Protein AF-A0A6A4HK32-F1 (afdb_monomer_lite)

pLDDT: mean 71.64, std 16.64, range [39.84, 92.5]

Foldseek 3Di:
DDPQLVVQVVVQVVVCVVPQLKKKKKFQADKDWFAPDDEPAFKYKDKDWDADPVGIGIIMMIIGNWTKMAGPDDLDSSGMDIDHPAWDQDFHSSRMITHHHDGPPCPPPDDDQPQPQDDDDPPRTPDDPDDDRDRD

Organism: NCBI:txid1447944

Structure (mmCIF, N/CA/C/O backbone):
data_AF-A0A6A4HK32-F1
#
_entry.id   AF-A0A6A4HK32-F1
#
loop_
_atom_site.group_PDB
_atom_site.id
_atom_site.type_symbol
_atom_site.label_atom_id
_atom_site.label_alt_id
_atom_site.label_comp_id
_atom_site.label_asym_id
_atom_site.label_entity_id
_atom_site.label_seq_id
_atom_site.pdbx_PDB_ins_code
_atom_site.Cartn_x
_atom_site.Cartn_y
_atom_site.Cartn_z
_atom_site.occupancy
_atom_site.B_iso_or_equiv
_atom_site.auth_seq_id
_atom_site.auth_comp_id
_atom_site.auth_asym_id
_atom_site.auth_atom_id
_atom_site.pdbx_PDB_model_num
ATOM 1 N N . MET A 1 1 ? 13.622 13.921 -14.135 1.00 46.50 1 MET A N 1
ATOM 2 C CA . MET A 1 1 ? 12.560 13.150 -13.454 1.00 46.50 1 MET A CA 1
ATOM 3 C C . MET A 1 1 ? 11.575 12.724 -14.532 1.00 46.50 1 MET A C 1
ATOM 5 O O . MET A 1 1 ? 10.990 13.602 -15.154 1.00 46.50 1 MET A O 1
ATOM 9 N N . ASN A 1 2 ? 11.491 11.428 -14.842 1.00 55.47 2 ASN A N 1
ATOM 10 C CA . ASN A 1 2 ? 10.625 10.914 -15.908 1.00 55.47 2 ASN A CA 1
ATOM 11 C C . ASN A 1 2 ? 9.139 11.070 -15.527 1.00 55.47 2 ASN A C 1
ATOM 13 O O . ASN A 1 2 ? 8.782 11.013 -14.348 1.00 55.47 2 ASN A O 1
ATOM 17 N N . SER A 1 3 ? 8.272 11.281 -16.522 1.00 60.06 3 SER A N 1
ATOM 18 C CA . SER A 1 3 ? 6.841 11.591 -16.357 1.00 60.06 3 SER A CA 1
ATOM 19 C C . SER A 1 3 ? 6.072 10.549 -15.531 1.00 60.06 3 SER A C 1
ATOM 21 O O . SER A 1 3 ? 5.156 10.911 -14.796 1.00 60.06 3 SER A O 1
ATOM 23 N N . SER A 1 4 ? 6.477 9.276 -15.600 1.00 60.00 4 SER A N 1
ATOM 24 C CA . SER A 1 4 ? 5.872 8.163 -14.854 1.00 60.00 4 SER A CA 1
ATOM 25 C C . SER A 1 4 ? 6.146 8.243 -13.348 1.00 60.00 4 SER A C 1
ATOM 27 O O . SER A 1 4 ? 5.211 8.173 -12.554 1.00 60.00 4 SER A O 1
ATOM 29 N N . GLY A 1 5 ? 7.389 8.534 -12.945 1.00 67.12 5 GLY A N 1
ATOM 30 C CA . GLY A 1 5 ? 7.738 8.702 -11.529 1.00 67.12 5 GLY A CA 1
ATOM 31 C C . GLY A 1 5 ? 7.105 9.940 -10.889 1.00 67.12 5 GLY A C 1
ATOM 32 O O . GLY A 1 5 ? 6.781 9.939 -9.705 1.00 67.12 5 GLY A O 1
ATOM 33 N N . LYS A 1 6 ? 6.871 11.002 -11.673 1.00 76.38 6 LYS A N 1
ATOM 34 C CA . LYS A 1 6 ? 6.102 12.164 -11.204 1.00 76.38 6 LYS A CA 1
ATOM 35 C C . LYS A 1 6 ? 4.627 11.803 -10.994 1.00 76.38 6 LYS A C 1
ATOM 37 O O . LYS A 1 6 ? 4.056 12.172 -9.974 1.00 76.38 6 LYS A O 1
ATOM 42 N N . PHE A 1 7 ? 4.032 11.042 -11.915 1.00 77.75 7 PHE A N 1
ATOM 43 C CA . PHE A 1 7 ? 2.637 10.610 -11.816 1.00 77.75 7 PHE A CA 1
ATOM 44 C C . PHE A 1 7 ? 2.372 9.738 -10.580 1.00 77.75 7 PHE A C 1
ATOM 46 O O . PHE A 1 7 ? 1.421 10.003 -9.838 1.00 77.75 7 PHE A O 1
ATOM 53 N N . THR A 1 8 ? 3.204 8.722 -10.330 1.00 79.69 8 THR A N 1
ATOM 54 C CA . THR A 1 8 ? 3.044 7.832 -9.168 1.00 79.69 8 THR A CA 1
ATOM 55 C C . THR A 1 8 ? 3.149 8.615 -7.859 1.00 79.69 8 THR A C 1
ATOM 57 O O . THR A 1 8 ? 2.280 8.486 -6.995 1.00 79.69 8 THR A O 1
ATOM 60 N N . GLN A 1 9 ? 4.143 9.501 -7.742 1.00 82.25 9 GLN A N 1
ATOM 61 C CA . GLN A 1 9 ? 4.360 10.341 -6.560 1.00 82.25 9 GLN A CA 1
ATOM 62 C C . GLN A 1 9 ? 3.238 11.362 -6.330 1.00 82.25 9 GLN A C 1
ATOM 64 O O . GLN A 1 9 ? 2.766 11.514 -5.203 1.00 82.25 9 GLN A O 1
ATOM 69 N N . GLU A 1 10 ? 2.774 12.049 -7.376 1.00 82.75 10 GLU A N 1
ATOM 70 C CA . GLU A 1 10 ? 1.670 13.008 -7.259 1.00 82.75 10 GLU A CA 1
ATOM 71 C C . GLU A 1 10 ? 0.361 12.318 -6.877 1.00 82.75 10 GLU A C 1
ATOM 73 O O . GLU A 1 10 ? -0.375 12.838 -6.038 1.00 82.75 10 GLU A O 1
ATOM 78 N N . THR A 1 11 ? 0.098 11.129 -7.426 1.00 80.12 11 THR A N 1
ATOM 79 C CA . THR A 1 11 ? -1.113 10.359 -7.116 1.00 80.12 11 THR A CA 1
ATOM 80 C C . THR A 1 11 ? -1.158 9.977 -5.639 1.00 80.12 11 THR A C 1
ATOM 82 O O . THR A 1 11 ? -2.148 10.263 -4.960 1.00 80.12 11 THR A O 1
ATOM 85 N N . VAL A 1 12 ? -0.076 9.396 -5.104 1.00 82.69 12 VAL A N 1
ATOM 86 C CA . VAL A 1 12 ? -0.038 9.033 -3.678 1.00 82.69 12 VAL A CA 1
ATOM 87 C C . VAL A 1 12 ? -0.082 10.274 -2.784 1.00 82.69 12 VAL A C 1
ATOM 89 O O . VAL A 1 12 ? -0.789 10.273 -1.777 1.00 82.69 12 VAL A O 1
ATOM 92 N N . ALA A 1 13 ? 0.577 11.371 -3.173 1.00 84.19 13 ALA A N 1
ATOM 93 C CA . ALA A 1 13 ? 0.553 12.621 -2.417 1.00 84.19 13 ALA A CA 1
ATOM 94 C C . ALA A 1 13 ? -0.844 13.263 -2.373 1.00 84.19 13 ALA A C 1
ATOM 96 O O . ALA A 1 13 ? -1.259 13.758 -1.323 1.00 84.19 13 ALA A O 1
ATOM 97 N N . GLN A 1 14 ? -1.585 13.265 -3.486 1.00 81.38 14 GLN A N 1
ATOM 98 C CA . GLN A 1 14 ? -2.956 13.780 -3.532 1.00 81.38 14 GLN A CA 1
ATOM 99 C C . GLN A 1 14 ? -3.908 12.921 -2.701 1.00 81.38 14 GLN A C 1
ATOM 101 O O . GLN A 1 14 ? -4.669 13.470 -1.903 1.00 81.38 14 GLN A O 1
ATOM 106 N N . PHE A 1 15 ? -3.819 11.593 -2.820 1.00 79.38 15 PHE A N 1
ATOM 107 C CA . PHE A 1 15 ? -4.622 10.688 -1.998 1.00 79.38 15 PHE A CA 1
ATOM 108 C C . PHE A 1 15 ? -4.368 10.942 -0.511 1.00 79.38 15 PHE A C 1
ATOM 110 O O . PHE A 1 15 ? -5.298 11.132 0.270 1.00 79.38 15 PHE A O 1
ATOM 117 N N . TYR A 1 16 ? -3.098 11.008 -0.117 1.00 82.00 16 TYR A N 1
ATOM 118 C CA . TYR A 1 16 ? -2.717 11.180 1.277 1.00 82.00 16 TYR A CA 1
ATOM 119 C C . TYR A 1 16 ? -3.149 12.528 1.865 1.00 82.00 16 TYR A C 1
ATOM 121 O O . TYR A 1 16 ? -3.525 12.602 3.034 1.00 82.00 16 TYR A O 1
ATOM 129 N N . LYS A 1 17 ? -3.177 13.597 1.056 1.00 80.81 17 LYS A N 1
ATOM 130 C CA . LYS A 1 17 ? -3.735 14.893 1.477 1.00 80.81 17 LYS A CA 1
ATOM 131 C C . LYS A 1 17 ? -5.208 14.787 1.884 1.00 80.81 17 LYS A C 1
ATOM 133 O O . LYS A 1 17 ? -5.597 15.439 2.852 1.00 80.81 17 LYS A O 1
ATOM 138 N N . LEU A 1 18 ? -5.995 13.977 1.173 1.00 76.56 18 LEU A N 1
ATOM 139 C CA . LEU A 1 18 ? -7.424 13.764 1.434 1.00 76.56 18 LEU A CA 1
ATOM 140 C C . LEU A 1 18 ? -7.675 12.716 2.529 1.00 76.56 18 LEU A C 1
ATOM 142 O O . LEU A 1 18 ? -8.662 12.802 3.257 1.00 76.56 18 LEU A O 1
ATOM 146 N N . HIS A 1 19 ? -6.768 11.749 2.677 1.00 79.56 19 HIS A N 1
ATOM 147 C CA . HIS A 1 19 ? -6.947 10.569 3.521 1.00 79.56 19 HIS A CA 1
ATOM 148 C C . HIS A 1 19 ? -5.703 10.274 4.372 1.00 79.56 19 HIS A C 1
ATOM 150 O O . HIS A 1 19 ? -5.102 9.208 4.273 1.00 79.56 19 HIS A O 1
ATOM 156 N N . LYS A 1 20 ? -5.330 11.206 5.258 1.00 82.44 20 LYS A N 1
ATOM 157 C CA . LYS A 1 20 ? -4.106 11.124 6.089 1.00 82.44 20 LYS A CA 1
ATOM 158 C C . LYS A 1 20 ? -4.021 9.898 7.010 1.00 82.44 20 LYS A C 1
ATOM 160 O O . LYS A 1 20 ? -2.943 9.560 7.486 1.00 82.44 20 LYS A O 1
ATOM 165 N N . GLU A 1 21 ? -5.148 9.253 7.300 1.00 81.69 21 GLU A N 1
ATOM 166 C CA . GLU A 1 21 ? -5.193 8.037 8.125 1.00 81.69 21 GLU A CA 1
ATOM 167 C C . GLU A 1 21 ? -4.841 6.754 7.360 1.00 81.69 21 GLU A C 1
ATOM 169 O O . GLU A 1 21 ? -4.733 5.690 7.967 1.00 81.69 21 GLU A O 1
ATOM 174 N N . TRP A 1 22 ? -4.714 6.837 6.037 1.00 86.69 22 TRP A N 1
ATOM 175 C CA . TRP A 1 22 ? -4.539 5.686 5.166 1.00 86.69 22 TRP A CA 1
ATOM 176 C C . TRP A 1 22 ? -3.104 5.604 4.659 1.00 86.69 22 TRP A C 1
ATOM 178 O O . TRP A 1 22 ? -2.500 6.610 4.284 1.00 86.69 22 TRP A O 1
ATOM 188 N N . ASN A 1 23 ? -2.578 4.383 4.614 1.00 90.50 23 ASN A N 1
ATOM 189 C CA . ASN A 1 23 ? -1.364 4.070 3.878 1.00 90.50 23 ASN A CA 1
ATOM 190 C C . ASN A 1 23 ? -1.755 3.759 2.434 1.00 90.50 23 ASN A C 1
ATOM 192 O O . ASN A 1 23 ? -2.782 3.122 2.192 1.00 90.50 23 ASN A O 1
ATOM 196 N N . VAL A 1 24 ? -0.957 4.220 1.479 1.00 90.50 24 VAL A N 1
ATOM 197 C CA . VAL A 1 24 ? -1.247 4.098 0.050 1.00 90.50 24 VAL A CA 1
ATOM 198 C C . VAL A 1 24 ? -0.016 3.597 -0.668 1.00 90.50 24 VAL A C 1
ATOM 200 O O . VAL A 1 24 ? 1.087 4.081 -0.416 1.00 90.50 24 VAL A O 1
ATOM 203 N N . VAL A 1 25 ? -0.222 2.686 -1.607 1.00 91.69 25 VAL A N 1
ATOM 204 C CA . VAL A 1 25 ? 0.778 2.291 -2.595 1.00 91.69 25 VAL A CA 1
ATOM 205 C C . VAL A 1 25 ? 0.144 2.290 -3.979 1.00 91.69 25 VAL A C 1
ATOM 207 O O . VAL A 1 25 ? -0.979 1.827 -4.154 1.00 91.69 25 VAL A O 1
ATOM 210 N N . ILE A 1 26 ? 0.851 2.842 -4.958 1.00 89.50 26 ILE A N 1
ATOM 211 C CA . ILE A 1 26 ? 0.546 2.724 -6.383 1.00 89.50 26 ILE A CA 1
ATOM 212 C C . ILE A 1 26 ? 1.658 1.915 -7.039 1.00 89.50 26 ILE A C 1
ATOM 214 O O . ILE A 1 26 ? 2.820 2.104 -6.689 1.00 89.50 26 ILE A O 1
ATOM 218 N N . THR A 1 27 ? 1.322 1.026 -7.967 1.00 89.88 27 THR A N 1
ATOM 219 C CA . THR A 1 27 ? 2.287 0.126 -8.608 1.00 89.88 27 THR A CA 1
ATOM 220 C C . THR A 1 27 ? 1.820 -0.302 -9.998 1.00 89.88 27 THR A C 1
ATOM 222 O O . THR A 1 27 ? 0.622 -0.478 -10.215 1.00 89.88 27 THR A O 1
ATOM 225 N N . ASP A 1 28 ? 2.743 -0.487 -10.937 1.00 86.56 28 ASP A N 1
ATOM 226 C CA . ASP A 1 28 ? 2.524 -1.216 -12.197 1.00 86.56 28 ASP A CA 1
ATOM 227 C C . ASP A 1 28 ? 3.385 -2.492 -12.315 1.00 86.56 28 ASP A C 1
ATOM 229 O O . ASP A 1 28 ? 3.248 -3.252 -13.274 1.00 86.56 28 ASP A O 1
ATOM 233 N N . VAL A 1 29 ? 4.236 -2.764 -11.320 1.00 85.12 29 VAL A N 1
ATOM 234 C CA . VAL A 1 29 ? 5.084 -3.962 -11.254 1.00 85.12 29 VAL A CA 1
ATOM 235 C C . VAL A 1 29 ? 4.348 -5.133 -10.619 1.00 85.12 29 VAL A C 1
ATOM 237 O O . VAL A 1 29 ? 3.350 -4.942 -9.924 1.00 85.12 29 VAL A O 1
ATOM 240 N N . LYS A 1 30 ? 4.843 -6.356 -10.832 1.00 84.50 30 LYS A N 1
ATOM 241 C CA . LYS A 1 30 ? 4.306 -7.562 -10.191 1.00 84.50 30 LYS A CA 1
ATOM 242 C C . LYS A 1 30 ? 4.427 -7.459 -8.668 1.00 84.50 30 LYS A C 1
ATOM 244 O O . LYS A 1 30 ? 5.477 -7.090 -8.143 1.00 84.50 30 LYS A O 1
ATOM 249 N N . HIS A 1 31 ? 3.331 -7.749 -7.978 1.00 87.94 31 HIS A N 1
ATOM 250 C CA . HIS A 1 31 ? 3.207 -7.539 -6.544 1.00 87.94 31 HIS A CA 1
ATOM 251 C C . HIS A 1 31 ? 2.123 -8.434 -5.941 1.00 87.94 31 HIS A C 1
ATOM 253 O O . HIS A 1 31 ? 1.215 -8.876 -6.644 1.00 87.94 31 HIS A O 1
ATOM 259 N N . ASP A 1 32 ? 2.194 -8.596 -4.624 1.00 87.69 32 ASP A N 1
ATOM 260 C CA . ASP A 1 32 ? 1.155 -9.177 -3.784 1.00 87.69 32 ASP A CA 1
ATOM 261 C C . ASP A 1 32 ? 0.703 -8.157 -2.735 1.00 87.69 32 ASP A C 1
ATOM 263 O O . ASP A 1 32 ? 1.495 -7.352 -2.230 1.00 87.69 32 ASP A O 1
ATOM 267 N N . PHE A 1 33 ? -0.577 -8.211 -2.369 1.00 87.44 33 PHE A N 1
ATOM 268 C CA . PHE A 1 33 ? -1.146 -7.367 -1.326 1.00 87.44 33 PHE A CA 1
ATOM 269 C C . PHE A 1 33 ? -2.038 -8.169 -0.379 1.00 87.44 33 PHE A C 1
ATOM 271 O O . PHE A 1 33 ? -2.915 -8.917 -0.809 1.00 87.44 33 PHE A O 1
ATOM 278 N N . TYR A 1 34 ? -1.849 -7.936 0.917 1.00 85.00 34 TYR A N 1
ATOM 279 C CA . TYR A 1 34 ? -2.597 -8.561 1.999 1.00 85.00 34 TYR A CA 1
ATOM 280 C C . TYR A 1 34 ? -3.120 -7.471 2.939 1.00 85.00 34 TYR A C 1
ATOM 282 O O . TYR A 1 34 ? -2.388 -6.960 3.788 1.00 85.00 34 TYR A O 1
ATOM 290 N N . GLY A 1 35 ? -4.381 -7.078 2.762 1.00 82.88 35 GLY A N 1
ATOM 291 C CA . GLY A 1 35 ? -5.034 -6.068 3.595 1.00 82.88 35 GLY A CA 1
ATOM 292 C C . GLY A 1 35 ? -5.605 -6.660 4.880 1.00 82.88 35 GLY A C 1
ATOM 293 O O . GLY A 1 35 ? -6.268 -7.695 4.845 1.00 82.88 35 GLY A O 1
ATOM 294 N N . GLN A 1 36 ? -5.396 -5.983 6.010 1.00 80.81 36 GLN A N 1
ATOM 295 C CA . GLN A 1 36 ? -6.016 -6.365 7.277 1.00 80.81 36 GLN A CA 1
ATOM 296 C C . GLN A 1 36 ? -7.475 -5.889 7.330 1.00 80.81 36 GLN A C 1
ATOM 298 O O . GLN A 1 36 ? -7.762 -4.722 7.062 1.00 80.81 36 GLN A O 1
ATOM 303 N N . GLY A 1 37 ? -8.398 -6.766 7.735 1.00 77.75 37 GLY A N 1
ATOM 304 C CA . GLY A 1 37 ? -9.818 -6.432 7.895 1.00 77.75 37 GLY A CA 1
ATOM 305 C C . GLY A 1 37 ? -10.639 -6.596 6.613 1.00 77.75 37 GLY A C 1
ATOM 306 O O . GLY A 1 37 ? -10.379 -7.483 5.801 1.00 77.75 37 GLY A O 1
ATOM 307 N N . VAL A 1 38 ? -11.675 -5.771 6.445 1.00 80.19 38 VAL A N 1
ATOM 308 C CA . VAL A 1 38 ? -12.683 -5.946 5.386 1.00 80.19 38 VAL A CA 1
ATOM 309 C C . VAL A 1 38 ? -12.402 -5.035 4.187 1.00 80.19 38 VAL A C 1
ATOM 311 O O . VAL A 1 38 ? -12.241 -3.819 4.337 1.00 80.19 38 VAL A O 1
ATOM 314 N N . GLN A 1 39 ? -12.407 -5.606 2.979 1.00 83.88 39 GLN A N 1
ATOM 315 C CA . GLN A 1 39 ? -12.295 -4.837 1.737 1.00 83.88 39 GLN A CA 1
ATOM 316 C C . GLN A 1 39 ? -13.450 -3.831 1.599 1.00 83.88 39 GLN A C 1
ATOM 318 O O . GLN A 1 39 ? -14.601 -4.140 1.891 1.00 83.88 39 GLN A O 1
ATOM 323 N N . GLY A 1 40 ? -13.146 -2.616 1.145 1.00 81.62 40 GLY A N 1
ATOM 324 C CA . GLY A 1 40 ? -14.084 -1.495 1.057 1.00 81.62 40 GLY A CA 1
ATOM 325 C C . GLY A 1 40 ? -14.274 -0.732 2.373 1.00 81.62 40 GLY A C 1
ATOM 326 O O . GLY A 1 40 ? -14.954 0.291 2.379 1.00 81.62 40 GLY A O 1
ATOM 327 N N . LYS A 1 41 ? -13.664 -1.193 3.475 1.00 83.25 41 LYS A N 1
ATOM 328 C CA . LYS A 1 41 ? -13.782 -0.575 4.804 1.00 83.25 41 LYS A CA 1
ATOM 329 C C . LYS A 1 41 ? -12.439 -0.297 5.471 1.00 83.25 41 LYS A C 1
ATOM 331 O O . LYS A 1 41 ? -12.208 0.821 5.923 1.00 83.25 41 LYS A O 1
ATOM 336 N N . ASP A 1 42 ? -11.583 -1.310 5.549 1.00 83.31 42 ASP A N 1
ATOM 337 C CA . ASP A 1 42 ? -10.263 -1.242 6.192 1.00 83.31 42 ASP A CA 1
ATOM 338 C C . ASP A 1 42 ? -9.126 -1.202 5.160 1.00 83.31 42 ASP A C 1
ATOM 340 O O . ASP A 1 42 ? -8.045 -0.668 5.427 1.00 83.31 42 ASP A O 1
ATOM 344 N N . TRP A 1 43 ? -9.402 -1.716 3.960 1.00 89.06 43 TRP A N 1
ATOM 345 C CA . TRP A 1 43 ? -8.534 -1.637 2.793 1.00 89.06 43 TRP A CA 1
ATOM 346 C C . TRP A 1 43 ? -9.349 -1.586 1.497 1.00 89.06 43 TRP A C 1
ATOM 348 O O . TRP A 1 43 ? -10.498 -2.023 1.461 1.00 89.06 43 TRP A O 1
ATOM 358 N N . ALA A 1 44 ? -8.776 -1.054 0.423 1.00 87.56 44 ALA A N 1
ATOM 359 C CA . ALA A 1 44 ? -9.378 -1.038 -0.904 1.00 87.56 44 ALA A CA 1
ATOM 360 C C . ALA A 1 44 ? -8.305 -1.130 -1.995 1.00 87.56 44 ALA A C 1
ATOM 362 O O . ALA A 1 44 ? -7.130 -0.845 -1.763 1.00 87.56 44 ALA A O 1
ATOM 363 N N . THR A 1 45 ? -8.727 -1.519 -3.199 1.00 92.31 45 THR A N 1
ATOM 364 C CA . THR A 1 45 ? -7.882 -1.512 -4.395 1.00 92.31 45 THR A CA 1
ATOM 365 C C . THR A 1 45 ? -8.626 -0.883 -5.567 1.00 92.31 45 THR A C 1
ATOM 367 O O . THR A 1 45 ? -9.844 -1.031 -5.681 1.00 92.31 45 THR A O 1
ATOM 370 N N . GLN A 1 46 ? -7.906 -0.161 -6.422 1.00 87.38 46 GLN A N 1
ATOM 371 C CA . GLN A 1 46 ? -8.457 0.501 -7.600 1.00 87.38 46 GLN A CA 1
ATOM 372 C C . GLN A 1 46 ? -7.442 0.509 -8.744 1.00 87.38 46 GLN A C 1
ATOM 374 O O . GLN A 1 46 ? -6.268 0.805 -8.540 1.00 87.38 46 GLN A O 1
ATOM 379 N N . ASN A 1 47 ? -7.903 0.253 -9.967 1.00 85.75 47 ASN A N 1
ATOM 380 C CA . ASN A 1 47 ? -7.087 0.431 -11.166 1.00 85.75 47 ASN A CA 1
ATOM 381 C C . ASN A 1 47 ? -7.155 1.884 -11.649 1.00 85.75 47 ASN A C 1
ATOM 383 O O . ASN A 1 47 ? -8.232 2.477 -11.711 1.00 85.75 47 ASN A O 1
ATOM 387 N N . THR A 1 48 ? -6.015 2.434 -12.053 1.00 80.38 48 THR A N 1
ATOM 388 C CA . THR A 1 48 ? -5.912 3.736 -12.715 1.00 80.38 48 THR A CA 1
ATOM 389 C C . THR A 1 48 ? -5.003 3.638 -13.939 1.00 80.38 48 THR A C 1
ATOM 391 O O . THR A 1 48 ? -4.302 2.649 -14.146 1.00 80.38 48 THR A O 1
ATOM 394 N N . SER A 1 49 ? -5.016 4.651 -14.798 1.00 78.81 49 SER A N 1
ATOM 395 C CA . SER A 1 49 ? -4.071 4.729 -15.908 1.00 78.81 49 SER A CA 1
ATOM 396 C C . SER A 1 49 ? -3.692 6.168 -16.194 1.00 78.81 49 SER A C 1
ATOM 398 O O . SER A 1 49 ? -4.559 7.037 -16.148 1.00 78.81 49 SER A O 1
ATOM 400 N N . THR A 1 50 ? -2.438 6.393 -16.569 1.00 73.44 50 THR A N 1
ATOM 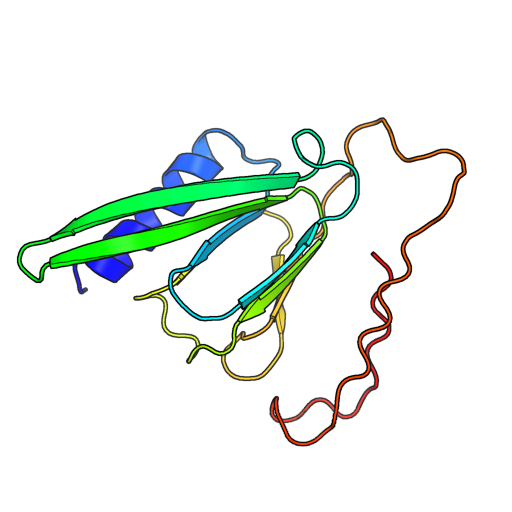401 C CA . THR A 1 50 ? -1.980 7.673 -17.112 1.00 73.44 50 THR A CA 1
ATOM 402 C C . THR A 1 50 ? -1.601 7.519 -18.577 1.00 73.44 50 THR A C 1
ATOM 404 O O . THR A 1 50 ? -1.310 6.417 -19.053 1.00 73.44 50 THR A O 1
ATOM 407 N N . HIS A 1 51 ? -1.618 8.628 -19.303 1.00 73.69 51 HIS A N 1
ATOM 408 C CA . HIS A 1 51 ? -1.165 8.691 -20.681 1.00 73.69 51 HIS A CA 1
ATOM 409 C C . HIS A 1 51 ? -0.025 9.700 -20.775 1.00 73.69 51 HIS A C 1
ATOM 411 O O . HIS A 1 51 ? -0.173 10.850 -20.368 1.00 73.69 51 HIS A O 1
ATOM 417 N N . THR A 1 52 ? 1.119 9.259 -21.285 1.00 65.25 52 THR A N 1
ATOM 418 C CA . THR A 1 52 ? 2.281 10.106 -21.551 1.00 65.25 52 THR A CA 1
AT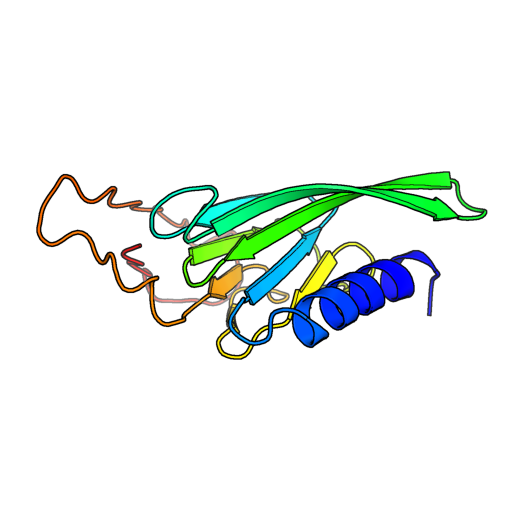OM 419 C C . THR A 1 52 ? 2.628 10.035 -23.036 1.00 65.25 52 THR A C 1
ATOM 421 O O . THR A 1 52 ? 2.125 9.181 -23.766 1.00 65.25 52 THR A O 1
ATOM 424 N N . VAL A 1 53 ? 3.542 10.899 -23.482 1.00 60.19 53 VAL A N 1
ATOM 425 C CA . VAL A 1 53 ? 4.106 10.849 -24.843 1.00 60.19 53 VAL A CA 1
ATOM 426 C C . VAL A 1 53 ? 4.771 9.507 -25.187 1.00 60.19 53 VAL A C 1
ATOM 428 O O . VAL A 1 53 ? 4.937 9.205 -26.361 1.00 60.19 53 VAL A O 1
ATOM 431 N N . LEU A 1 54 ? 5.122 8.694 -24.183 1.00 59.34 54 LEU A N 1
ATOM 432 C CA . LEU A 1 54 ? 5.726 7.369 -24.355 1.00 59.34 54 LEU A CA 1
ATOM 433 C C . LEU A 1 54 ? 4.698 6.224 -24.347 1.00 59.34 54 LEU A C 1
ATOM 435 O O . LEU A 1 54 ? 5.064 5.081 -24.606 1.00 59.34 54 LEU A O 1
ATOM 439 N N . GLY A 1 55 ? 3.420 6.504 -24.066 1.00 68.00 55 GLY A N 1
ATOM 440 C CA . GLY A 1 55 ? 2.353 5.505 -24.096 1.00 68.00 55 GLY A CA 1
ATOM 441 C C . GLY A 1 55 ? 1.360 5.604 -22.939 1.00 68.00 55 GLY A C 1
ATOM 442 O O . GLY A 1 55 ? 1.342 6.553 -22.156 1.00 68.00 55 GLY A O 1
ATOM 443 N N . ARG A 1 56 ? 0.475 4.605 -22.845 1.00 76.38 56 ARG A N 1
ATOM 444 C CA . ARG A 1 56 ? -0.494 4.470 -21.749 1.00 76.38 56 ARG A CA 1
ATOM 445 C C . ARG A 1 56 ? 0.036 3.487 -20.711 1.00 76.38 56 ARG A C 1
ATOM 447 O O . ARG A 1 56 ? 0.276 2.330 -21.036 1.00 76.38 56 ARG A O 1
ATOM 454 N N . TYR A 1 57 ? 0.120 3.934 -19.466 1.00 78.56 57 TYR A N 1
ATOM 455 C CA . TYR A 1 57 ? 0.583 3.134 -18.335 1.00 78.56 57 TYR A CA 1
ATOM 456 C C . TYR A 1 57 ? -0.604 2.835 -17.425 1.00 78.56 57 TYR A C 1
ATOM 458 O O . TYR A 1 57 ? -1.426 3.717 -17.163 1.00 78.56 57 TYR A O 1
ATOM 466 N N . LYS A 1 58 ? -0.732 1.581 -16.991 1.00 83.31 58 LYS A N 1
ATOM 467 C CA . LYS A 1 58 ? -1.797 1.120 -16.095 1.00 83.31 58 LYS A CA 1
ATOM 468 C C . LYS A 1 58 ? -1.187 0.851 -14.732 1.00 83.31 58 LYS A C 1
ATOM 470 O O . LYS A 1 58 ? -0.191 0.150 -14.655 1.00 83.31 58 LYS A O 1
ATOM 475 N N . TYR A 1 59 ? -1.825 1.361 -13.694 1.00 86.62 59 TYR A N 1
ATOM 476 C CA . TYR A 1 59 ? -1.396 1.187 -12.319 1.00 86.62 59 TYR A CA 1
ATOM 477 C C . TYR A 1 59 ? -2.528 0.602 -11.491 1.00 86.62 59 TYR A C 1
ATOM 479 O O . TYR A 1 59 ? -3.708 0.825 -11.773 1.00 86.62 59 TYR A O 1
ATOM 487 N N . GLN A 1 60 ? -2.152 -0.071 -10.418 1.00 89.75 60 GLN A N 1
ATOM 488 C CA . GLN A 1 60 ? -3.045 -0.471 -9.353 1.00 89.75 60 GLN A CA 1
ATOM 489 C C . GLN A 1 60 ? -2.695 0.313 -8.0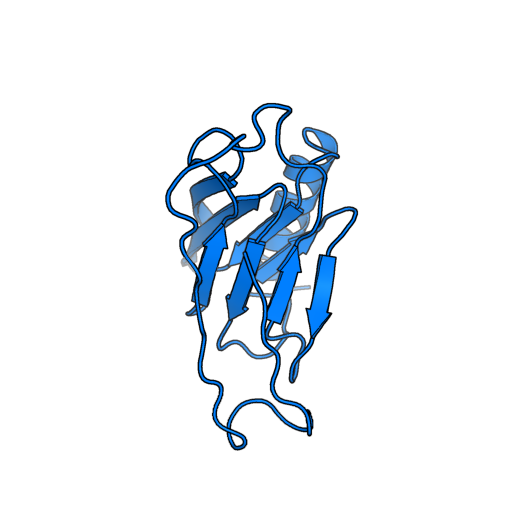90 1.00 89.75 60 GLN A C 1
ATOM 491 O O . GLN A 1 60 ? -1.527 0.463 -7.736 1.00 89.75 60 GLN A O 1
ATOM 496 N N . ILE A 1 61 ? -3.717 0.854 -7.438 1.00 89.75 61 ILE A N 1
ATOM 497 C CA . ILE A 1 61 ? -3.619 1.575 -6.174 1.00 89.75 61 ILE A CA 1
ATOM 498 C C . ILE A 1 61 ? -4.184 0.672 -5.090 1.00 89.75 61 ILE A C 1
ATOM 500 O O . ILE A 1 61 ? -5.273 0.121 -5.251 1.00 89.75 61 ILE A O 1
ATOM 504 N N . TYR A 1 62 ? -3.477 0.568 -3.975 1.00 92.50 62 TYR A N 1
ATOM 505 C CA . TYR A 1 62 ? -3.981 -0.004 -2.738 1.00 92.50 62 TYR A CA 1
ATOM 506 C C . TYR A 1 62 ? -3.986 1.065 -1.666 1.00 92.50 62 TYR A C 1
ATOM 508 O O . TYR A 1 62 ? -3.012 1.802 -1.508 1.00 92.50 62 TYR A O 1
ATOM 516 N N . SER A 1 63 ? -5.075 1.124 -0.914 1.00 90.62 63 SER A N 1
ATOM 517 C CA . SER A 1 63 ? -5.177 1.916 0.302 1.00 90.62 63 SER A CA 1
ATOM 518 C C . SER A 1 63 ? -5.512 0.989 1.460 1.00 90.62 63 SER A C 1
ATOM 520 O O . SER A 1 63 ? -6.393 0.141 1.347 1.00 90.62 63 SER A O 1
ATOM 522 N N . ALA A 1 64 ? -4.797 1.113 2.573 1.00 90.00 64 ALA A N 1
ATOM 523 C CA . ALA A 1 64 ? -5.000 0.257 3.734 1.00 90.00 64 ALA A CA 1
ATOM 524 C C . ALA A 1 64 ? -4.682 0.980 5.041 1.00 90.00 64 ALA A C 1
ATOM 526 O O . ALA A 1 64 ? -3.737 1.769 5.122 1.00 90.00 64 ALA A O 1
ATOM 527 N N . ARG A 1 65 ? -5.436 0.664 6.095 1.00 86.81 65 ARG A N 1
ATOM 528 C CA . ARG A 1 65 ? -5.068 1.049 7.466 1.00 86.81 65 ARG A CA 1
ATOM 529 C C . ARG A 1 65 ? -3.916 0.190 7.983 1.00 86.81 65 ARG A C 1
ATOM 531 O O . ARG A 1 65 ? -2.986 0.726 8.569 1.00 86.81 65 ARG A O 1
ATOM 538 N N . ALA A 1 66 ? -3.947 -1.111 7.708 1.00 85.25 66 ALA A N 1
ATOM 539 C CA . ALA A 1 66 ? -2.880 -2.051 8.027 1.00 85.25 66 ALA A CA 1
ATOM 540 C C . ALA A 1 66 ? -2.841 -3.200 7.005 1.00 85.25 66 ALA A C 1
ATOM 542 O O . ALA A 1 66 ? -3.841 -3.478 6.338 1.00 85.25 66 ALA A O 1
ATOM 543 N N . GLY A 1 67 ? -1.683 -3.838 6.852 1.00 85.19 67 GLY A N 1
ATOM 544 C CA . GLY A 1 67 ? -1.476 -4.898 5.868 1.00 85.19 67 GLY A CA 1
ATOM 545 C C . GLY A 1 67 ? -0.030 -5.020 5.401 1.00 85.19 67 GLY A C 1
ATOM 546 O O . GLY A 1 67 ? 0.873 -4.364 5.922 1.00 85.19 67 GLY A O 1
ATOM 547 N N . ILE A 1 68 ? 0.185 -5.858 4.394 1.00 87.06 68 ILE A N 1
ATOM 548 C CA . ILE A 1 68 ? 1.495 -6.100 3.789 1.00 87.06 68 ILE A CA 1
ATOM 549 C C . ILE A 1 68 ? 1.380 -5.912 2.281 1.00 87.06 68 ILE A C 1
ATOM 551 O O . ILE A 1 68 ? 0.441 -6.398 1.653 1.00 87.06 68 ILE A O 1
ATOM 555 N N . PHE A 1 69 ? 2.362 -5.235 1.703 1.00 87.50 69 PHE A N 1
ATOM 556 C CA . PHE A 1 69 ? 2.551 -5.151 0.264 1.00 87.50 69 PHE A CA 1
ATOM 557 C C . PHE A 1 69 ? 3.951 -5.658 -0.083 1.00 87.50 69 PHE A C 1
ATOM 559 O O . PHE A 1 69 ? 4.930 -5.252 0.545 1.00 87.50 69 PHE A O 1
ATOM 566 N N . ILE A 1 70 ? 4.048 -6.553 -1.060 1.00 86.31 70 ILE A N 1
ATOM 567 C CA . ILE A 1 70 ? 5.308 -7.138 -1.529 1.00 86.31 70 ILE A CA 1
ATOM 568 C C . ILE A 1 70 ? 5.403 -6.865 -3.022 1.00 86.31 70 ILE A C 1
ATOM 570 O O . ILE A 1 70 ? 4.464 -7.149 -3.753 1.00 86.31 70 ILE A O 1
ATOM 574 N N . THR A 1 71 ? 6.525 -6.326 -3.477 1.00 83.25 71 THR A N 1
ATOM 575 C CA . THR A 1 71 ? 6.813 -6.084 -4.889 1.00 83.25 71 THR A CA 1
ATOM 576 C C . THR A 1 71 ? 8.045 -6.863 -5.322 1.00 83.25 71 THR A C 1
ATOM 578 O O . THR A 1 71 ? 9.001 -6.999 -4.562 1.00 83.25 71 THR A O 1
ATOM 581 N N . GLU A 1 72 ? 8.030 -7.356 -6.558 1.00 74.44 72 GLU A N 1
ATOM 582 C CA . GLU A 1 72 ? 9.195 -7.976 -7.204 1.00 74.44 72 GLU A CA 1
ATOM 583 C C . GLU A 1 72 ? 10.079 -6.939 -7.937 1.00 74.44 72 GLU A C 1
ATOM 585 O O . GLU A 1 72 ? 10.915 -7.313 -8.754 1.00 74.44 72 GLU A O 1
ATOM 590 N N . GLY A 1 73 ? 9.878 -5.638 -7.685 1.00 62.53 73 GLY A N 1
ATOM 591 C CA . GLY A 1 73 ? 10.548 -4.542 -8.395 1.00 62.53 73 GLY A CA 1
ATOM 592 C C . GLY A 1 73 ? 11.774 -3.927 -7.704 1.00 62.53 73 GLY A C 1
ATOM 593 O O . GLY A 1 73 ? 11.997 -4.062 -6.504 1.00 62.53 73 GLY A O 1
ATOM 594 N N . ASP A 1 74 ? 12.521 -3.149 -8.490 1.00 59.12 74 ASP A N 1
ATOM 595 C CA . ASP A 1 74 ? 13.911 -2.735 -8.255 1.00 59.12 74 ASP A CA 1
ATOM 596 C C . ASP A 1 74 ? 14.108 -1.607 -7.211 1.00 59.12 74 ASP A C 1
ATOM 598 O O . ASP A 1 74 ? 15.140 -0.931 -7.178 1.00 59.12 74 ASP A O 1
ATOM 602 N N . GLY A 1 75 ? 13.095 -1.283 -6.402 1.00 55.66 75 GLY A N 1
ATOM 603 C CA . GLY A 1 75 ? 13.144 -0.120 -5.499 1.00 55.66 75 GLY A CA 1
ATOM 604 C C . GLY A 1 75 ? 13.0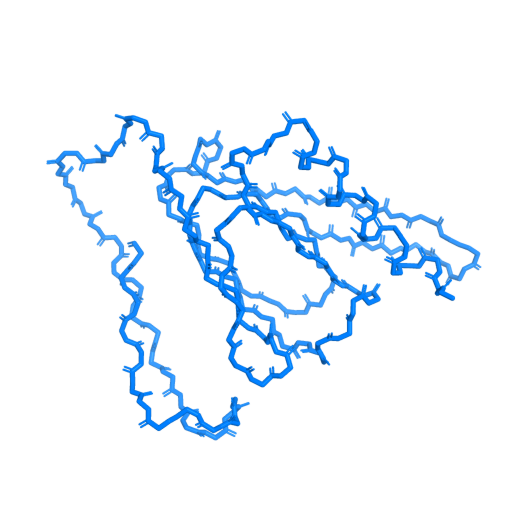90 1.253 -6.178 1.00 55.66 75 GLY A C 1
ATOM 605 O O . GLY A 1 75 ? 13.139 2.280 -5.498 1.00 55.66 75 GLY A O 1
ATOM 606 N N . GLY A 1 76 ? 12.984 1.294 -7.510 1.00 57.69 76 GLY A N 1
ATOM 607 C CA . GLY A 1 76 ? 12.866 2.522 -8.292 1.00 57.69 76 GLY A CA 1
ATOM 608 C C . GLY A 1 76 ? 11.446 3.093 -8.259 1.00 57.69 76 GLY A C 1
ATOM 609 O O . GLY A 1 76 ? 10.501 2.435 -8.683 1.00 57.69 76 GLY A O 1
ATOM 610 N N . TYR A 1 77 ? 11.290 4.345 -7.816 1.00 61.22 77 TYR A N 1
ATOM 611 C CA . TYR A 1 77 ? 9.989 5.031 -7.711 1.00 61.22 77 TYR A CA 1
ATOM 612 C C . TYR A 1 77 ? 9.335 5.406 -9.062 1.00 61.22 77 TYR A C 1
ATOM 614 O O . TYR A 1 77 ? 8.350 6.145 -9.096 1.00 61.22 77 TYR A O 1
ATOM 622 N N . GLU A 1 78 ? 9.893 4.972 -10.196 1.00 68.12 78 GLU A N 1
ATOM 623 C CA . GLU A 1 78 ? 9.346 5.303 -11.523 1.00 68.12 78 GLU A CA 1
ATOM 624 C C . GLU A 1 78 ? 8.024 4.581 -11.810 1.00 68.12 78 GLU A C 1
ATOM 626 O O . GLU A 1 78 ? 7.132 5.146 -12.441 1.00 68.12 78 GLU A O 1
ATOM 631 N N . ASN A 1 79 ? 7.903 3.369 -11.279 1.00 75.25 79 ASN A N 1
ATOM 632 C CA . ASN A 1 79 ? 6.857 2.395 -11.588 1.00 75.25 79 ASN A CA 1
ATOM 633 C C . ASN A 1 79 ? 5.936 2.120 -10.388 1.00 75.25 79 ASN A C 1
ATOM 635 O O . ASN A 1 79 ? 4.841 1.570 -10.503 1.00 75.25 79 ASN A O 1
ATOM 639 N N . TRP A 1 80 ? 6.352 2.562 -9.203 1.00 85.25 80 TRP A N 1
ATOM 640 C CA . TRP A 1 80 ? 5.565 2.450 -7.989 1.00 85.25 80 TRP A CA 1
ATOM 641 C C . TRP A 1 80 ? 5.930 3.561 -7.005 1.00 85.25 80 TRP A C 1
ATOM 643 O O . TRP A 1 80 ? 7.009 4.144 -7.063 1.00 85.25 80 TRP A O 1
ATOM 653 N N . ALA A 1 81 ? 5.016 3.895 -6.105 1.00 87.75 81 ALA A N 1
ATOM 654 C CA . ALA A 1 81 ? 5.259 4.842 -5.026 1.00 87.75 81 ALA A CA 1
ATOM 655 C C . ALA A 1 81 ? 4.374 4.498 -3.833 1.00 87.75 81 ALA A C 1
ATOM 657 O O . ALA A 1 81 ? 3.306 3.912 -3.998 1.00 87.75 81 ALA A O 1
ATOM 658 N N . TYR A 1 82 ? 4.790 4.892 -2.633 1.00 89.94 82 TYR A N 1
ATOM 659 C CA . TYR A 1 82 ? 3.998 4.703 -1.426 1.00 89.94 82 TYR A CA 1
ATOM 660 C C . TYR A 1 82 ? 4.094 5.911 -0.500 1.00 89.94 82 TYR A C 1
ATOM 662 O O . TYR A 1 82 ? 5.074 6.656 -0.522 1.00 89.94 82 TYR A O 1
ATOM 670 N N . ILE A 1 83 ? 3.072 6.100 0.328 1.00 89.00 83 ILE A N 1
ATOM 671 C CA . ILE A 1 83 ? 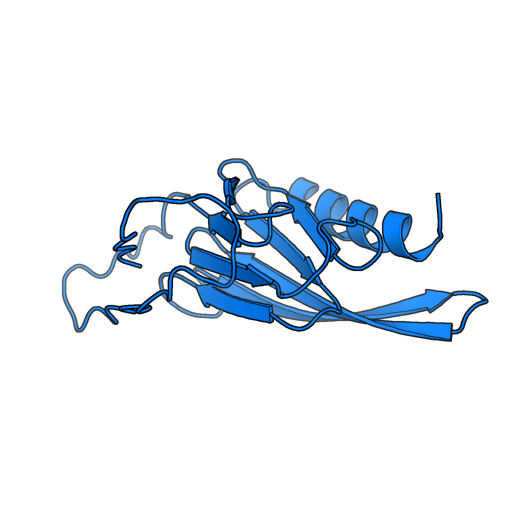3.049 7.109 1.387 1.00 89.00 83 ILE A CA 1
ATOM 672 C C . ILE A 1 83 ? 2.121 6.653 2.512 1.00 89.00 83 ILE A C 1
ATOM 674 O O . ILE A 1 83 ? 1.137 5.952 2.283 1.00 89.00 83 ILE A O 1
ATOM 678 N N . GLY A 1 84 ? 2.420 7.062 3.736 1.00 86.62 84 GLY A N 1
ATOM 679 C CA . GLY A 1 84 ? 1.573 6.803 4.889 1.00 86.62 84 GLY A CA 1
ATOM 680 C C . GLY A 1 84 ? 2.282 7.183 6.179 1.00 86.62 84 GLY A C 1
ATOM 681 O O . GLY A 1 84 ? 3.506 7.315 6.206 1.00 86.62 84 GLY A O 1
ATOM 682 N N . ASN A 1 85 ? 1.514 7.369 7.251 1.00 81.00 85 ASN A N 1
ATOM 683 C CA . ASN A 1 85 ? 2.066 7.719 8.564 1.00 81.00 85 ASN A CA 1
ATOM 684 C C . ASN A 1 85 ? 2.824 6.561 9.220 1.00 81.00 85 ASN A C 1
ATOM 686 O O . ASN A 1 85 ? 3.663 6.785 10.088 1.00 81.00 85 ASN A O 1
ATOM 690 N N . ALA A 1 86 ? 2.510 5.329 8.832 1.00 83.00 86 ALA A N 1
ATOM 691 C CA . ALA A 1 86 ? 2.983 4.138 9.509 1.00 83.00 86 ALA A CA 1
ATOM 692 C C . ALA A 1 86 ? 3.288 3.047 8.474 1.00 83.00 86 ALA A C 1
ATOM 694 O O . ALA A 1 86 ? 2.648 1.999 8.397 1.00 83.00 86 ALA A O 1
ATOM 695 N N . VAL A 1 87 ? 4.299 3.337 7.650 1.00 86.00 87 VAL A N 1
ATOM 696 C CA . VAL A 1 87 ? 4.839 2.414 6.649 1.00 86.00 87 VAL A CA 1
ATOM 697 C C . VAL A 1 87 ? 6.277 2.069 7.005 1.00 86.00 87 VAL A C 1
ATOM 699 O O . VAL A 1 87 ? 7.156 2.933 6.988 1.00 86.00 87 VAL A O 1
ATOM 702 N N . LYS A 1 88 ? 6.536 0.792 7.285 1.00 84.62 88 LYS A N 1
ATOM 703 C CA . LYS A 1 88 ? 7.896 0.266 7.422 1.00 84.62 88 LYS A CA 1
ATOM 704 C C . LYS A 1 88 ? 8.287 -0.439 6.127 1.00 84.62 88 LYS A C 1
ATOM 706 O O . LYS A 1 88 ? 7.685 -1.446 5.771 1.00 84.62 88 LYS A O 1
ATOM 711 N N . ALA A 1 89 ? 9.298 0.086 5.444 1.00 83.62 89 ALA A N 1
ATOM 712 C CA . ALA A 1 89 ? 9.873 -0.541 4.260 1.00 83.62 89 ALA A CA 1
ATOM 713 C C . ALA A 1 89 ? 11.052 -1.445 4.654 1.00 83.62 89 ALA A C 1
ATOM 715 O O . ALA A 1 89 ? 11.960 -0.996 5.355 1.00 83.62 89 ALA A O 1
ATOM 716 N N . VAL A 1 90 ? 11.027 -2.706 4.227 1.00 80.50 90 VAL A N 1
ATOM 717 C CA . VAL A 1 90 ? 12.036 -3.741 4.511 1.00 80.50 90 VAL A CA 1
ATOM 718 C C . VAL A 1 90 ? 12.345 -4.551 3.243 1.00 80.50 90 VAL A C 1
ATOM 720 O O . VAL A 1 90 ? 11.701 -4.355 2.213 1.00 80.50 90 VAL A O 1
ATOM 723 N N . GLY A 1 91 ? 13.324 -5.455 3.322 1.00 69.75 91 GLY A N 1
ATOM 724 C CA . GLY A 1 91 ? 13.775 -6.262 2.181 1.00 69.75 91 GLY A CA 1
ATOM 725 C C . GLY A 1 91 ? 14.759 -5.522 1.275 1.00 69.75 91 GLY A C 1
ATOM 726 O O . GLY A 1 91 ? 15.015 -4.320 1.447 1.00 69.75 91 GLY A O 1
ATOM 727 N N . ASN A 1 92 ? 15.337 -6.246 0.316 1.00 66.81 92 ASN A N 1
ATOM 728 C CA . ASN A 1 92 ? 16.251 -5.642 -0.645 1.00 66.81 92 ASN A CA 1
ATOM 729 C C . ASN A 1 92 ? 15.491 -4.606 -1.482 1.00 66.81 92 ASN A C 1
ATOM 731 O O . ASN A 1 92 ? 14.345 -4.825 -1.862 1.00 66.81 92 ASN A O 1
ATOM 735 N N . GLN A 1 93 ? 16.102 -3.445 -1.727 1.00 70.31 93 GLN A N 1
ATOM 736 C CA . GLN A 1 93 ? 15.482 -2.363 -2.503 1.00 70.31 93 GLN A CA 1
ATOM 737 C C . GLN A 1 93 ? 14.092 -1.916 -1.999 1.00 70.31 93 GLN A C 1
ATOM 739 O O . GLN A 1 93 ? 13.334 -1.301 -2.743 1.00 70.31 93 GLN A O 1
ATOM 744 N N . LYS A 1 94 ? 13.766 -2.151 -0.717 1.00 76.06 94 LYS A N 1
ATOM 745 C CA . LYS A 1 94 ? 12.446 -1.839 -0.138 1.00 76.06 94 LYS A CA 1
ATOM 746 C C . LYS A 1 94 ? 11.298 -2.601 -0.813 1.00 76.06 94 LYS A C 1
ATOM 748 O O . LYS A 1 94 ? 10.179 -2.096 -0.866 1.00 76.06 94 LYS A O 1
ATOM 753 N N . SER A 1 95 ? 11.568 -3.819 -1.277 1.00 78.19 95 SER A N 1
ATOM 754 C CA . SER A 1 95 ? 10.607 -4.736 -1.901 1.00 78.19 95 SER A CA 1
ATOM 755 C C . SER A 1 95 ? 9.377 -5.045 -1.036 1.00 78.19 95 SER A C 1
ATOM 757 O O . SER A 1 95 ? 8.371 -5.536 -1.542 1.00 78.19 95 SER A O 1
ATOM 759 N N . ARG A 1 96 ? 9.408 -4.757 0.271 1.00 83.81 96 ARG A N 1
ATOM 760 C CA . ARG A 1 96 ? 8.316 -5.066 1.196 1.00 83.81 96 ARG A CA 1
ATOM 761 C C . ARG A 1 96 ? 7.904 -3.861 2.021 1.00 83.81 96 ARG A C 1
ATOM 763 O O . ARG A 1 96 ? 8.718 -3.264 2.723 1.00 83.81 96 ARG A O 1
ATOM 770 N N . LEU A 1 97 ? 6.612 -3.557 2.007 1.00 86.44 97 LEU A N 1
ATOM 771 C CA . LEU A 1 97 ? 5.993 -2.553 2.861 1.00 86.44 97 LEU A CA 1
ATOM 772 C C . LEU A 1 97 ? 5.108 -3.233 3.900 1.00 86.44 97 LEU A C 1
ATOM 774 O O . LEU A 1 97 ? 4.237 -4.036 3.572 1.00 86.44 97 LEU A O 1
ATOM 778 N N . ILE A 1 98 ? 5.315 -2.869 5.157 1.00 86.56 98 ILE A N 1
ATOM 779 C CA . ILE A 1 98 ? 4.455 -3.243 6.273 1.00 86.56 98 ILE A CA 1
ATOM 780 C C . ILE A 1 98 ? 3.668 -1.992 6.652 1.00 86.56 98 ILE A C 1
ATOM 782 O O . ILE A 1 98 ? 4.247 -1.002 7.108 1.00 86.56 98 ILE A O 1
ATOM 786 N N . PHE A 1 99 ? 2.358 -2.035 6.432 1.00 86.88 99 PHE A N 1
ATOM 787 C CA . PHE A 1 99 ? 1.424 -0.985 6.809 1.00 86.88 99 PHE A CA 1
ATOM 788 C C . PHE A 1 99 ? 0.895 -1.261 8.206 1.00 86.88 99 PHE A C 1
ATOM 790 O O . PHE A 1 99 ? 0.355 -2.334 8.479 1.00 86.88 99 PHE A O 1
ATOM 797 N N . SER A 1 100 ? 1.000 -0.269 9.077 1.00 83.06 100 SER A N 1
ATOM 798 C CA . SER A 1 100 ? 0.329 -0.271 10.366 1.00 83.06 100 SER A CA 1
ATOM 799 C C . SER A 1 100 ? -0.544 0.968 10.511 1.00 83.06 100 SER A C 1
ATOM 801 O O . SER A 1 100 ? -0.387 1.977 9.825 1.00 83.06 100 SER A O 1
ATOM 803 N N . GLY A 1 101 ? -1.535 0.860 11.379 1.00 76.19 101 GLY A N 1
ATOM 804 C CA . GLY A 1 101 ? -2.544 1.884 11.567 1.00 76.19 101 GLY A CA 1
ATOM 805 C C . GLY A 1 101 ? -3.676 1.319 12.399 1.00 76.19 101 GLY A C 1
ATOM 806 O O . GLY A 1 101 ? -3.841 0.104 12.508 1.00 76.19 101 GLY A O 1
ATOM 807 N N . LYS A 1 102 ? -4.444 2.202 13.034 1.00 70.19 102 LYS A N 1
ATOM 808 C CA . LYS A 1 102 ? -5.597 1.775 13.822 1.00 70.19 102 LYS A CA 1
ATOM 809 C C . LYS A 1 102 ? -6.617 1.150 12.858 1.00 70.19 102 LYS A C 1
ATOM 811 O O . LYS A 1 102 ? -7.041 1.865 11.944 1.00 70.19 102 LYS A O 1
ATOM 816 N N . PRO A 1 103 ? -7.020 -0.125 13.035 1.00 57.38 103 PRO A N 1
ATOM 817 C CA . PRO A 1 103 ? -8.142 -0.688 12.288 1.00 57.38 103 PRO A CA 1
ATOM 818 C C . PRO A 1 103 ? -9.364 0.218 12.455 1.00 57.38 103 PRO A C 1
ATOM 820 O O . PRO A 1 103 ? -9.456 0.947 13.453 1.00 57.38 103 PRO A O 1
ATOM 823 N N . SER A 1 104 ? -10.325 0.194 11.522 1.00 58.22 104 SER A N 1
ATOM 824 C CA . SER A 1 104 ? -11.603 0.850 11.820 1.00 58.22 104 SER A CA 1
ATOM 825 C C . SER A 1 104 ? -12.139 0.295 13.149 1.00 58.22 104 SER A C 1
ATOM 827 O O . SER A 1 104 ? -11.827 -0.835 13.522 1.00 58.22 104 SER A O 1
ATOM 829 N N . SER A 1 105 ? -12.931 1.068 13.898 1.00 56.72 105 SER A N 1
ATOM 830 C CA . SER A 1 105 ? -13.460 0.711 15.235 1.00 56.72 105 SER A CA 1
ATOM 831 C C . SER A 1 105 ? -14.240 -0.617 15.310 1.00 56.72 105 SER A C 1
ATOM 833 O O . SER A 1 105 ? -14.720 -0.999 16.373 1.00 56.72 105 SER A O 1
ATOM 835 N N . ASN A 1 106 ? -14.342 -1.335 14.194 1.00 53.44 106 ASN A N 1
ATOM 836 C CA . ASN A 1 106 ? -14.860 -2.679 14.061 1.00 53.44 106 ASN A CA 1
ATOM 837 C C . ASN A 1 106 ? -13.737 -3.722 14.033 1.00 53.44 106 ASN A C 1
ATOM 839 O O . ASN A 1 106 ? -13.726 -4.585 13.156 1.00 53.44 106 ASN A O 1
ATOM 843 N N . THR A 1 107 ? -12.812 -3.668 14.995 1.00 50.53 107 THR A N 1
ATOM 844 C CA . THR A 1 107 ? -11.950 -4.819 15.284 1.00 50.53 107 THR A CA 1
ATOM 845 C C . THR A 1 107 ? -12.858 -6.034 15.503 1.00 50.53 107 THR A C 1
ATOM 847 O O . THR A 1 107 ? -13.738 -5.962 16.371 1.00 50.53 107 THR A O 1
ATOM 850 N N . PRO A 1 108 ? -12.707 -7.130 14.739 1.00 50.28 108 PRO A N 1
ATOM 851 C CA . PRO A 1 108 ? -13.483 -8.337 14.978 1.00 50.28 108 PRO A CA 1
ATOM 852 C C . PRO A 1 108 ? -13.276 -8.778 16.431 1.00 50.28 108 PRO A C 1
ATOM 854 O O . PRO A 1 108 ? -12.156 -9.071 16.839 1.00 50.28 108 PRO A O 1
ATOM 857 N N . LYS A 1 109 ? -14.344 -8.790 17.240 1.00 54.19 109 LYS A N 1
ATOM 858 C CA . LYS A 1 109 ? -14.285 -9.201 18.660 1.00 54.19 109 LYS A CA 1
ATOM 859 C C . LYS A 1 109 ? -14.102 -10.719 18.836 1.00 54.19 109 LYS A C 1
ATOM 861 O O . LYS A 1 109 ? -14.006 -11.199 19.959 1.00 54.19 109 LYS A O 1
ATOM 866 N N . GLY A 1 110 ? -14.083 -11.452 17.726 1.00 48.34 110 GLY A N 1
ATOM 867 C CA . GLY A 1 110 ? -13.961 -12.900 17.609 1.00 48.34 110 GLY A CA 1
ATOM 868 C C . GLY A 1 110 ? -14.376 -13.342 16.201 1.00 48.34 110 GLY A C 1
ATOM 869 O O . GLY A 1 110 ? -15.168 -12.662 15.548 1.00 48.34 110 GLY A O 1
ATOM 870 N N . GLY A 1 111 ? -13.812 -14.453 15.727 1.00 44.91 111 GLY A N 1
ATOM 871 C CA . GLY A 1 111 ? -14.026 -14.999 14.383 1.00 44.91 111 GLY A CA 1
ATOM 872 C C . GLY A 1 111 ? -12.762 -15.665 13.835 1.00 44.91 111 GLY A C 1
ATOM 873 O O . GLY A 1 111 ? -11.705 -15.600 14.461 1.00 44.91 111 GLY A O 1
ATOM 874 N N . SER A 1 112 ? -12.865 -16.315 12.676 1.00 44.97 112 SER A N 1
ATOM 875 C CA . SER A 1 112 ? -11.717 -16.887 11.966 1.00 44.97 112 SER A CA 1
ATOM 876 C C . SER A 1 112 ? -10.719 -15.778 11.617 1.00 44.97 112 SER A C 1
ATOM 878 O O . SER A 1 112 ? -11.032 -14.907 10.807 1.00 44.97 112 SER A O 1
ATOM 880 N N . CYS A 1 113 ? -9.526 -15.785 12.219 1.00 43.88 113 CYS A N 1
ATOM 881 C CA . CYS A 1 113 ? -8.424 -14.972 11.720 1.00 43.88 113 CYS A CA 1
ATOM 882 C C . CYS A 1 113 ? -7.777 -15.704 10.538 1.00 43.88 113 CYS A C 1
ATOM 884 O O . CYS A 1 113 ? -7.439 -16.886 10.624 1.00 43.88 113 CYS A O 1
ATOM 886 N N . GLY A 1 114 ? -7.644 -15.014 9.407 1.00 43.03 114 GLY A N 1
ATOM 887 C CA . GLY A 1 114 ? -6.844 -15.504 8.293 1.00 43.03 114 GLY A CA 1
ATOM 888 C C . GLY A 1 114 ? -5.377 -15.350 8.657 1.00 43.03 114 GLY A C 1
ATOM 889 O O . GLY A 1 114 ? -4.794 -14.304 8.404 1.00 43.03 114 GLY A O 1
ATOM 890 N N . ILE A 1 115 ? -4.776 -16.363 9.282 1.00 43.84 115 ILE A N 1
ATOM 891 C CA . ILE A 1 115 ? -3.330 -16.347 9.505 1.00 43.84 115 ILE A CA 1
ATOM 892 C C . ILE A 1 115 ? -2.659 -16.592 8.151 1.00 43.84 115 ILE A C 1
ATOM 894 O O . ILE A 1 115 ? -2.602 -17.721 7.665 1.00 43.84 115 ILE A O 1
ATOM 898 N N . HIS A 1 116 ? -2.139 -15.531 7.538 1.00 40.78 116 HIS A N 1
ATOM 899 C CA . HIS A 1 116 ? -1.291 -15.640 6.357 1.00 40.78 116 HIS A CA 1
ATOM 900 C C . HIS A 1 116 ? 0.139 -15.969 6.794 1.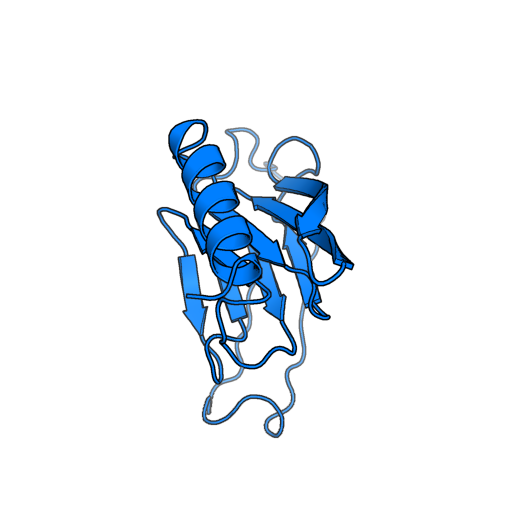00 40.78 116 HIS A C 1
ATOM 902 O O . HIS A 1 116 ? 0.951 -15.088 7.062 1.00 40.78 116 HIS A O 1
ATOM 908 N N . LEU A 1 117 ? 0.450 -17.263 6.888 1.00 44.97 117 LEU A N 1
ATOM 909 C CA . LEU A 1 117 ? 1.815 -17.736 7.111 1.00 44.97 117 LEU A CA 1
ATOM 910 C C . LEU A 1 117 ? 2.555 -17.755 5.774 1.00 44.97 117 LEU A C 1
ATOM 912 O O . LEU A 1 117 ? 2.435 -18.698 4.995 1.00 44.97 117 LEU A O 1
ATOM 916 N N . ILE A 1 118 ? 3.320 -16.705 5.499 1.00 47.00 118 ILE A N 1
ATOM 917 C CA . ILE A 1 118 ? 4.180 -16.667 4.317 1.00 47.00 118 ILE A CA 1
ATOM 918 C C . ILE A 1 118 ? 5.513 -17.322 4.691 1.00 47.00 118 ILE A C 1
ATOM 920 O O . ILE A 1 118 ? 6.341 -16.724 5.377 1.00 47.00 118 ILE A O 1
ATOM 924 N N . GLN A 1 119 ? 5.730 -18.566 4.251 1.00 41.47 119 GLN A N 1
ATOM 925 C CA . GLN A 1 119 ? 7.041 -19.202 4.355 1.00 41.47 119 GLN A CA 1
ATOM 926 C C . GLN A 1 119 ? 7.999 -18.518 3.378 1.00 41.47 119 GLN A C 1
ATOM 928 O O . GLN A 1 119 ? 7.904 -18.681 2.162 1.00 41.47 119 GLN A O 1
ATOM 933 N N . TYR A 1 120 ? 8.938 -17.752 3.919 1.00 46.81 120 TYR A N 1
ATOM 934 C CA . TYR A 1 120 ? 9.935 -17.048 3.130 1.00 46.81 120 TYR A CA 1
ATOM 935 C C . TYR A 1 120 ? 11.231 -17.870 3.007 1.00 46.81 120 TYR A C 1
ATOM 937 O O . TYR A 1 120 ? 11.785 -18.347 3.998 1.00 46.81 120 TYR A O 1
ATOM 945 N N . ASN A 1 121 ? 11.730 -18.028 1.776 1.00 47.41 121 ASN A N 1
ATOM 946 C CA . ASN A 1 121 ? 12.955 -18.769 1.475 1.00 47.41 121 ASN A CA 1
ATOM 947 C C . ASN A 1 121 ? 14.161 -17.825 1.311 1.00 47.41 121 ASN A C 1
ATOM 949 O O . ASN A 1 121 ? 14.209 -16.988 0.414 1.00 47.41 121 ASN A O 1
ATOM 953 N N . LYS A 1 122 ? 15.179 -18.059 2.149 1.00 39.84 122 LYS A N 1
ATOM 954 C CA . LYS A 1 122 ? 16.466 -17.358 2.365 1.00 39.84 122 LYS A CA 1
ATOM 955 C C . LYS A 1 122 ? 17.221 -16.779 1.146 1.00 39.84 122 LYS A C 1
ATOM 957 O O . LYS A 1 122 ? 18.107 -15.956 1.343 1.00 39.84 122 LYS A O 1
ATOM 962 N N . LYS A 1 123 ? 16.939 -17.190 -0.094 1.00 46.69 123 LYS A N 1
ATOM 963 C CA . LYS A 1 123 ? 17.751 -16.833 -1.276 1.00 46.69 123 LYS A CA 1
ATOM 964 C C . LYS A 1 123 ? 17.215 -15.667 -2.126 1.00 46.69 123 LYS A C 1
ATOM 966 O O . LYS A 1 123 ? 17.886 -15.316 -3.088 1.00 46.69 123 LYS A O 1
ATOM 971 N N . ALA A 1 124 ? 16.062 -15.071 -1.798 1.00 51.62 124 ALA A N 1
ATOM 972 C CA . ALA A 1 124 ? 15.398 -14.102 -2.686 1.00 51.62 124 ALA A CA 1
ATOM 973 C C . ALA A 1 124 ? 15.551 -12.606 -2.317 1.00 51.62 124 ALA A C 1
ATOM 975 O O . ALA A 1 124 ? 15.414 -11.769 -3.196 1.00 51.62 124 ALA A O 1
ATOM 976 N N . ASP A 1 125 ? 15.843 -12.242 -1.064 1.00 47.72 125 ASP A N 1
ATOM 977 C CA . ASP A 1 125 ? 15.567 -10.873 -0.556 1.00 47.72 125 ASP A CA 1
ATOM 978 C C . ASP A 1 125 ? 16.706 -10.291 0.315 1.00 47.72 125 ASP A C 1
ATOM 980 O O . ASP A 1 125 ? 16.488 -9.422 1.151 1.00 47.72 125 ASP A O 1
ATOM 984 N N . GLY A 1 126 ? 17.939 -10.783 0.127 1.00 50.28 126 GLY A N 1
ATOM 985 C CA . GLY A 1 126 ? 19.181 -10.097 0.518 1.00 50.28 126 GLY A CA 1
ATOM 986 C C . GLY A 1 126 ? 19.302 -9.620 1.976 1.00 50.28 126 GLY A C 1
ATOM 987 O O . GLY A 1 126 ? 19.207 -8.428 2.246 1.00 50.28 126 GLY A O 1
ATOM 988 N N . GLY A 1 127 ? 19.643 -10.534 2.895 1.00 45.94 127 GLY A N 1
ATOM 989 C CA . GLY A 1 127 ? 20.309 -10.182 4.163 1.00 45.94 127 GLY A CA 1
ATOM 990 C C . GLY A 1 127 ? 19.499 -10.299 5.459 1.00 45.94 127 GLY A C 1
ATOM 991 O O . GLY A 1 127 ? 20.036 -9.986 6.516 1.00 45.94 127 GLY A O 1
ATOM 992 N N . ASN A 1 128 ? 18.247 -10.761 5.430 1.00 47.16 128 ASN A N 1
ATOM 993 C CA . ASN A 1 128 ? 17.490 -11.016 6.661 1.00 47.16 128 ASN A CA 1
ATOM 994 C C . ASN A 1 128 ? 17.777 -12.437 7.194 1.00 47.16 128 ASN A C 1
ATOM 996 O O . ASN A 1 128 ? 17.463 -13.423 6.524 1.00 47.16 128 ASN A O 1
ATOM 1000 N N . GLU A 1 129 ? 18.404 -12.547 8.370 1.00 45.81 129 GLU A N 1
ATOM 1001 C CA . GLU A 1 129 ? 18.755 -13.830 9.009 1.00 45.81 129 GLU A CA 1
ATOM 1002 C C . GLU A 1 129 ? 17.596 -14.455 9.809 1.00 45.81 129 GLU A C 1
ATOM 1004 O O . GLU A 1 129 ? 17.681 -15.620 10.200 1.00 45.81 129 GLU A O 1
ATOM 1009 N N . ALA A 1 130 ? 16.509 -13.709 10.034 1.00 42.75 130 ALA A N 1
ATOM 1010 C CA . ALA A 1 130 ? 15.359 -14.147 10.819 1.00 42.75 130 ALA A CA 1
ATOM 1011 C C . ALA A 1 130 ? 14.202 -14.669 9.948 1.00 42.75 130 ALA A C 1
ATOM 1013 O O . ALA A 1 130 ? 14.008 -14.258 8.802 1.00 42.75 130 ALA A O 1
ATOM 1014 N N . PHE A 1 131 ? 13.400 -15.572 10.521 1.00 46.62 131 PHE A N 1
ATOM 1015 C CA . PHE A 1 131 ? 12.070 -15.894 10.011 1.00 46.62 131 PHE A CA 1
ATOM 1016 C C . PHE A 1 131 ? 11.090 -14.828 10.516 1.00 46.62 131 PHE A C 1
ATOM 1018 O O . PHE A 1 131 ? 10.933 -14.645 11.722 1.00 46.62 131 PHE A O 1
ATOM 1025 N N . ASP A 1 132 ? 10.426 -14.122 9.605 1.00 44.56 132 ASP A N 1
ATOM 1026 C CA . ASP A 1 132 ? 9.407 -13.144 9.980 1.00 44.56 132 ASP A CA 1
ATOM 1027 C C . ASP A 1 132 ? 8.032 -13.819 9.970 1.00 44.56 132 ASP A C 1
ATOM 1029 O O . ASP A 1 132 ? 7.466 -14.109 8.916 1.00 44.56 132 ASP A O 1
ATOM 1033 N N . LEU A 1 133 ? 7.486 -14.065 11.160 1.00 45.28 133 LEU A N 1
ATOM 1034 C CA . LEU A 1 133 ? 6.070 -14.378 11.335 1.00 45.28 133 LEU A CA 1
ATOM 1035 C C . LEU A 1 133 ? 5.312 -13.055 11.429 1.00 45.28 133 LEU A C 1
ATOM 1037 O O . LEU A 1 133 ? 5.349 -12.387 12.462 1.00 45.28 133 LEU A O 1
ATOM 1041 N N . VAL A 1 134 ? 4.629 -12.667 10.353 1.00 42.16 134 VAL A N 1
ATOM 1042 C CA . VAL A 1 134 ? 3.748 -11.495 10.369 1.00 42.16 134 VAL A CA 1
ATOM 1043 C C . VAL A 1 134 ? 2.307 -11.981 10.445 1.00 42.16 134 VAL A C 1
ATOM 1045 O O . VAL A 1 134 ? 1.770 -12.506 9.475 1.00 42.16 134 VAL A O 1
ATOM 1048 N N . ALA A 1 135 ? 1.692 -11.834 11.618 1.00 42.59 135 ALA A N 1
ATOM 1049 C CA . ALA A 1 135 ? 0.254 -12.009 11.767 1.00 42.59 135 ALA A CA 1
ATOM 1050 C C . ALA A 1 135 ? -0.450 -10.752 11.233 1.00 42.59 135 ALA A C 1
ATOM 1052 O O . ALA A 1 135 ? -0.114 -9.640 11.648 1.00 42.59 135 ALA A O 1
ATOM 1053 N N . ILE A 1 136 ? -1.392 -10.944 10.308 1.00 45.03 136 ILE A N 1
ATOM 1054 C CA . ILE A 1 136 ? -2.261 -9.901 9.748 1.00 45.03 136 ILE A CA 1
ATOM 1055 C C . ILE A 1 136 ? -3.659 -10.088 10.330 1.00 45.03 136 ILE A C 1
ATOM 1057 O O . ILE A 1 136 ? -4.131 -11.244 10.349 1.00 45.03 136 ILE A O 1
#

Secondary structure (DSSP, 8-state):
--HHHHHHHHHHHHHHHH-TT-EEEEESS-EEEEESS-BTTTEEEEEEEEEETTEEEEEEEEEESSEEEEE-S-S-TTTEEEE-TTEEEESGGG-EEEE--PPPS---SSS----------TTSSSS--S------

Sequence (136 aa):
MNSSGKFTQETVAQFYKLHKEWNVVITDVKHDFYGQGVQGKDWATQNTSTHTVLGRYKYQIYSARAGIFITEGDGGYENWAYIGNAVKAVGNQKSRLIFSGKPSSNTPKGGSCGIHLIQYNKKADGGNEAFDLVAI

Radius of gyration: 15.56 Å; chains: 1; bounding box: 35×34×44 Å